Protein AF-A0A520TH28-F1 (afdb_monomer_lite)

Sequence (166 aa):
MINDKEILNRFIADQSPNKEQDALEVDRIILEIGSRDGVQAGEIYLLAKSLKGINENTLASQAFEQLYRNFSNELDGSVLAEYAQTMFLKEKRTFNSKIEVVLDEALLKSPDNPSALTLQGLKELENKNIDLTIKLWTKALNFLENERDISELKVLIETVKKLKNQ

Foldseek 3Di:
DVVLVVLLVCQLVVNDPDNVVSLVSLLVVLVCLLPDPPRDLVVLLVSLVSCVVVVVLVSSLSSLVSSCVVQVVPDALLSLLVNLVSVCVVVVNDDDPVSVVSLVVSCVRPVQALSSLQNVLVVCVVVVVLVSSLVSLVSSLVVDDDPVVNVVSVVVSVVSVVVVVD

Structure (mmCIF, N/CA/C/O backbone):
data_AF-A0A520TH28-F1
#
_entry.id   AF-A0A520TH28-F1
#
loop_
_atom_site.group_PDB
_atom_site.id
_atom_site.type_symbol
_atom_site.label_atom_id
_atom_site.label_alt_id
_atom_site.label_comp_id
_atom_site.label_asym_id
_atom_site.label_entity_id
_atom_site.label_seq_id
_atom_site.pdbx_PDB_ins_code
_atom_site.Cartn_x
_atom_site.Cartn_y
_atom_site.Cartn_z
_atom_site.occupancy
_atom_site.B_iso_or_equiv
_atom_site.auth_seq_id
_atom_site.auth_comp_id
_atom_site.auth_asym_id
_atom_site.auth_atom_id
_atom_site.pdbx_PDB_model_num
ATOM 1 N N . MET A 1 1 ? -17.043 0.629 24.277 1.00 61.16 1 MET A N 1
ATOM 2 C CA . MET A 1 1 ? -17.609 1.796 23.556 1.00 61.16 1 MET A CA 1
ATOM 3 C C . MET A 1 1 ? -16.990 3.144 23.938 1.00 61.16 1 MET A C 1
ATOM 5 O O . MET A 1 1 ? -16.450 3.774 23.043 1.00 61.16 1 MET A O 1
ATOM 9 N N . ILE A 1 2 ? -17.039 3.628 25.193 1.00 63.59 2 ILE A N 1
ATOM 10 C CA . ILE A 1 2 ? -16.380 4.915 25.552 1.00 63.59 2 ILE A CA 1
ATOM 11 C C . ILE A 1 2 ? -14.847 4.766 25.567 1.00 63.59 2 ILE A C 1
ATOM 13 O O . ILE A 1 2 ? -14.150 5.557 24.941 1.00 63.59 2 ILE A O 1
ATOM 17 N N . ASN A 1 3 ? -14.345 3.680 26.162 1.00 86.25 3 ASN A N 1
ATOM 18 C CA . ASN A 1 3 ? -12.910 3.391 26.242 1.00 86.25 3 ASN A CA 1
ATOM 19 C C . ASN A 1 3 ? -12.253 3.200 24.856 1.00 86.25 3 ASN A C 1
ATOM 21 O O . ASN A 1 3 ? -11.165 3.705 24.617 1.00 86.25 3 ASN A O 1
ATOM 25 N N . ASP A 1 4 ? -12.931 2.540 23.909 1.00 92.62 4 ASP A N 1
ATOM 26 C CA . ASP A 1 4 ? -12.365 2.235 22.579 1.00 92.62 4 ASP A CA 1
ATOM 27 C C . ASP A 1 4 ? -12.095 3.497 21.758 1.00 92.62 4 ASP A C 1
ATOM 29 O O . ASP A 1 4 ? -11.047 3.639 21.134 1.00 92.62 4 ASP A O 1
ATOM 33 N N . LYS A 1 5 ? -13.034 4.449 21.789 1.00 92.12 5 LYS A N 1
ATOM 34 C CA . LYS A 1 5 ? -12.882 5.723 21.086 1.00 92.12 5 LYS A CA 1
ATOM 35 C C . LYS A 1 5 ? -11.758 6.560 21.696 1.00 92.12 5 LYS A C 1
ATOM 37 O O . LYS A 1 5 ? -11.018 7.208 20.964 1.00 92.12 5 LYS A O 1
ATOM 42 N N . GLU A 1 6 ? -11.626 6.549 23.019 1.00 95.19 6 GLU A N 1
ATOM 43 C CA . GLU A 1 6 ? -10.539 7.240 23.718 1.00 95.19 6 GLU A CA 1
ATOM 44 C C . GLU A 1 6 ? -9.174 6.628 23.392 1.00 95.19 6 GLU A C 1
ATOM 46 O O . GLU A 1 6 ? -8.240 7.373 23.097 1.00 95.19 6 GLU A O 1
ATOM 51 N N . ILE A 1 7 ? -9.071 5.294 23.379 1.00 96.12 7 ILE A N 1
ATOM 52 C CA . ILE A 1 7 ? -7.864 4.561 22.972 1.00 96.12 7 ILE A CA 1
ATOM 53 C C . ILE A 1 7 ? -7.491 4.901 21.529 1.00 96.12 7 ILE A C 1
ATOM 55 O O . ILE A 1 7 ? -6.356 5.283 21.252 1.00 96.12 7 ILE A O 1
ATOM 59 N N . LEU A 1 8 ? -8.451 4.811 20.610 1.00 95.75 8 LEU A N 1
ATOM 60 C CA . LEU A 1 8 ? -8.196 5.086 19.204 1.00 95.75 8 LEU A CA 1
ATOM 61 C C . LEU A 1 8 ? -7.739 6.536 18.992 1.00 95.75 8 LEU A C 1
ATOM 63 O O . LEU A 1 8 ? -6.759 6.784 18.293 1.00 95.75 8 LEU A O 1
ATOM 67 N N . ASN A 1 9 ? -8.414 7.494 19.631 1.00 95.88 9 ASN A N 1
ATOM 68 C CA . ASN A 1 9 ? -8.071 8.907 19.519 1.00 95.88 9 ASN A CA 1
ATOM 69 C C . ASN A 1 9 ? -6.686 9.208 20.092 1.00 95.88 9 ASN A C 1
ATOM 71 O O . ASN A 1 9 ? -5.914 9.909 19.441 1.00 95.88 9 ASN A O 1
ATOM 75 N N . ARG A 1 10 ? -6.353 8.692 21.286 1.00 95.94 10 ARG A N 1
ATOM 76 C CA . ARG A 1 10 ? -5.032 8.942 21.883 1.00 95.94 10 ARG A CA 1
ATOM 77 C C . ARG A 1 10 ? -3.917 8.282 21.080 1.00 95.94 10 ARG A C 1
ATOM 79 O O . ARG A 1 10 ? -2.851 8.873 20.958 1.00 95.94 10 ARG A O 1
ATOM 86 N N . PHE A 1 11 ? -4.178 7.118 20.488 1.00 97.19 11 PHE A N 1
ATOM 87 C CA . PHE A 1 11 ? -3.224 6.448 19.614 1.00 97.19 11 PHE A CA 1
ATOM 88 C C . PHE A 1 11 ? -2.977 7.250 18.332 1.00 97.19 11 PHE A C 1
ATOM 90 O O . PHE A 1 11 ? -1.835 7.580 18.023 1.00 97.19 11 PHE A O 1
ATOM 97 N N . ILE A 1 12 ? -4.045 7.664 17.638 1.00 96.50 12 ILE A N 1
ATOM 98 C CA . ILE A 1 12 ? -3.946 8.482 16.417 1.00 96.50 12 ILE A CA 1
ATOM 99 C C . ILE A 1 12 ? -3.291 9.844 16.693 1.00 96.50 12 ILE A C 1
ATOM 101 O O . ILE A 1 12 ? -2.546 10.351 15.860 1.00 96.50 12 ILE A O 1
ATOM 105 N N . ALA A 1 13 ? -3.554 10.448 17.851 1.00 96.50 13 ALA A N 1
ATOM 106 C CA . ALA A 1 13 ? -3.000 11.748 18.223 1.00 96.50 13 ALA A CA 1
ATOM 107 C C . ALA A 1 13 ? -1.547 11.693 18.733 1.00 96.50 13 ALA A C 1
ATOM 109 O O . ALA A 1 13 ? -1.022 12.731 19.132 1.00 96.50 13 ALA A O 1
ATOM 110 N N . ASP A 1 14 ? -0.914 10.516 18.750 1.00 94.25 14 ASP A N 1
ATOM 111 C CA . ASP A 1 14 ? 0.411 10.287 19.340 1.00 94.25 14 ASP A CA 1
ATOM 112 C C . ASP A 1 14 ? 0.499 10.658 20.838 1.00 94.25 14 ASP A C 1
ATOM 114 O O . ASP A 1 14 ? 1.495 11.176 21.340 1.00 94.25 14 ASP A O 1
ATOM 118 N N . GLN A 1 15 ? -0.586 10.406 21.572 1.00 96.12 15 GLN A N 1
ATOM 119 C CA . GLN A 1 15 ? -0.753 10.698 23.003 1.00 96.12 15 GLN A CA 1
ATOM 120 C C . GLN A 1 15 ? -0.841 9.426 23.857 1.00 96.12 15 GLN A C 1
ATOM 122 O O . GLN A 1 15 ? -1.213 9.474 25.032 1.00 96.12 15 GLN A O 1
ATOM 127 N N . SER A 1 16 ? -0.522 8.273 23.271 1.00 93.56 16 SER A N 1
ATOM 128 C CA . SER A 1 16 ? -0.550 6.985 23.953 1.00 93.56 16 SER A CA 1
ATOM 129 C C . SER A 1 16 ? 0.461 6.932 25.103 1.00 93.56 16 SER A C 1
ATOM 131 O O . SER A 1 16 ? 1.665 7.021 24.854 1.00 93.56 16 SER A O 1
ATOM 133 N N . PRO A 1 17 ? 0.017 6.715 26.357 1.00 93.38 17 PRO A N 1
ATOM 134 C CA . PRO A 1 17 ? 0.933 6.563 27.489 1.00 93.38 17 PRO A CA 1
ATOM 135 C C . PRO A 1 17 ? 1.753 5.269 27.392 1.00 93.38 17 PRO A C 1
ATOM 137 O O . PRO A 1 17 ? 2.852 5.183 27.934 1.00 93.38 17 PRO A O 1
ATOM 140 N N . ASN A 1 18 ? 1.222 4.265 26.689 1.00 95.69 18 ASN A N 1
ATOM 141 C CA . ASN A 1 18 ? 1.916 3.043 26.320 1.00 95.69 18 ASN A CA 1
ATOM 142 C C . ASN A 1 18 ? 1.508 2.667 24.889 1.00 95.69 18 ASN A C 1
ATOM 144 O O . ASN A 1 18 ? 0.433 2.111 24.673 1.00 95.69 18 ASN A O 1
ATOM 148 N N . LYS A 1 19 ? 2.364 2.995 23.914 1.00 94.12 19 LYS A N 1
ATOM 149 C CA . LYS A 1 19 ? 2.094 2.748 22.489 1.00 94.12 19 LYS A CA 1
ATOM 150 C C . LYS A 1 19 ? 1.903 1.272 22.159 1.00 94.12 19 LYS A C 1
ATOM 152 O O . LYS A 1 19 ? 1.067 0.954 21.327 1.00 94.12 19 LYS A O 1
ATOM 157 N N . GLU A 1 20 ? 2.659 0.385 22.799 1.00 95.50 20 GLU A N 1
ATOM 158 C CA . GLU A 1 20 ? 2.577 -1.053 22.533 1.00 95.50 20 GLU A CA 1
ATOM 159 C C . GLU A 1 20 ? 1.235 -1.618 23.004 1.00 95.50 20 GLU A C 1
ATOM 161 O O . GLU A 1 20 ? 0.540 -2.284 22.239 1.00 95.50 20 GLU A O 1
ATOM 166 N N . GLN A 1 21 ? 0.822 -1.276 24.227 1.00 95.81 21 GLN A N 1
ATOM 167 C CA . GLN A 1 21 ? -0.477 -1.699 24.749 1.00 95.81 21 GLN A CA 1
ATOM 168 C C . GLN A 1 21 ? -1.633 -1.101 23.940 1.00 95.81 21 GLN A C 1
ATOM 170 O O . GLN A 1 21 ? -2.588 -1.803 23.616 1.00 95.81 21 GLN A O 1
ATOM 175 N N . ASP A 1 22 ? -1.550 0.184 23.593 1.00 97.06 22 ASP A N 1
ATOM 176 C CA . ASP A 1 22 ? -2.593 0.839 22.804 1.00 97.06 22 ASP A CA 1
ATOM 177 C C . ASP A 1 22 ? -2.669 0.274 21.382 1.00 97.06 22 ASP A C 1
ATOM 179 O O . ASP A 1 22 ? -3.768 0.141 20.858 1.00 97.06 22 ASP A O 1
ATOM 183 N N . ALA A 1 23 ? -1.548 -0.129 20.776 1.00 97.44 23 ALA A N 1
ATOM 184 C CA . ALA A 1 23 ? -1.555 -0.802 19.479 1.00 97.44 23 ALA A CA 1
ATOM 185 C C . ALA A 1 23 ? -2.307 -2.143 19.531 1.00 97.44 23 ALA A C 1
ATOM 187 O O . ALA A 1 23 ? -3.079 -2.439 18.619 1.00 97.44 23 ALA A O 1
ATOM 188 N N . LEU A 1 24 ? -2.135 -2.930 20.602 1.00 97.62 24 LEU A N 1
ATOM 189 C CA . LEU A 1 24 ? -2.888 -4.176 20.810 1.00 97.62 24 LEU A CA 1
ATOM 190 C C . LEU A 1 24 ? -4.390 -3.911 20.966 1.00 97.62 24 LEU A C 1
ATOM 192 O O . LEU A 1 24 ? -5.216 -4.621 20.393 1.00 97.62 24 LEU A O 1
ATOM 196 N N . GLU A 1 25 ? -4.752 -2.869 21.712 1.00 97.69 25 GLU A N 1
ATOM 197 C CA . GLU A 1 25 ? -6.153 -2.478 21.856 1.00 97.69 25 GLU A CA 1
ATOM 198 C C . GLU A 1 25 ? -6.743 -1.956 20.544 1.00 97.69 25 GLU A C 1
ATOM 200 O O . GLU A 1 25 ? -7.878 -2.286 20.212 1.00 97.69 25 GLU A O 1
ATOM 205 N N . VAL A 1 26 ? -5.985 -1.186 19.762 1.00 98.25 26 VAL A N 1
ATOM 206 C CA . VAL A 1 26 ? -6.414 -0.728 18.435 1.00 98.25 26 VAL A CA 1
ATOM 207 C C . VAL A 1 26 ? -6.608 -1.910 17.485 1.00 98.25 26 VAL A C 1
ATOM 209 O O . VAL A 1 26 ? -7.599 -1.924 16.759 1.00 98.25 26 VAL A O 1
ATOM 212 N N . ASP A 1 27 ? -5.739 -2.924 17.517 1.00 98.25 27 ASP A N 1
ATOM 213 C CA . ASP A 1 27 ? -5.934 -4.157 16.740 1.00 98.25 27 ASP A CA 1
ATOM 214 C C . ASP A 1 27 ? -7.241 -4.869 17.127 1.00 98.25 27 ASP A C 1
ATOM 216 O O . ASP A 1 27 ? -8.061 -5.175 16.257 1.00 98.25 27 ASP A O 1
ATOM 220 N N . ARG A 1 28 ? -7.513 -5.030 18.432 1.00 97.75 28 ARG A N 1
ATOM 221 C CA . ARG A 1 28 ? -8.799 -5.563 18.920 1.00 97.75 28 ARG A CA 1
ATOM 222 C C . ARG A 1 28 ? -9.982 -4.732 18.409 1.00 97.75 28 ARG A C 1
ATOM 224 O O . ARG A 1 28 ? -10.956 -5.298 17.917 1.00 97.75 28 ARG A O 1
ATOM 231 N N . ILE A 1 29 ? -9.900 -3.403 18.496 1.00 97.50 29 ILE A N 1
ATOM 232 C CA . ILE A 1 29 ? -10.957 -2.483 18.044 1.00 97.50 29 ILE A CA 1
ATOM 233 C C . ILE A 1 29 ? -11.217 -2.640 16.540 1.00 97.50 29 ILE A C 1
ATOM 235 O O . ILE A 1 29 ? -12.375 -2.668 16.123 1.00 97.50 29 ILE A O 1
ATOM 239 N N . ILE A 1 30 ? -10.170 -2.777 15.722 1.00 98.12 30 ILE A N 1
ATOM 240 C CA . ILE A 1 30 ? -10.300 -3.013 14.276 1.00 98.12 30 ILE A CA 1
ATOM 241 C C . ILE A 1 30 ? -11.104 -4.291 14.007 1.00 98.12 30 ILE A C 1
ATOM 243 O O . ILE A 1 30 ? -12.023 -4.274 13.184 1.00 98.12 30 ILE A O 1
ATOM 247 N N . LEU A 1 31 ? -10.783 -5.385 14.704 1.00 97.06 31 LEU A N 1
ATOM 248 C CA . LEU A 1 31 ? -11.475 -6.670 14.553 1.00 97.06 31 LEU A CA 1
ATOM 249 C C . LEU A 1 31 ? -12.947 -6.586 14.977 1.00 97.06 31 LEU A C 1
ATOM 251 O O . LEU A 1 31 ? -13.821 -7.131 14.297 1.00 97.06 31 LEU A O 1
ATOM 255 N N . GLU A 1 32 ? -13.236 -5.877 16.069 1.00 95.75 32 GLU A N 1
ATOM 256 C CA . GLU A 1 32 ? -14.604 -5.664 16.547 1.00 95.75 32 GLU A CA 1
ATOM 257 C C . GLU A 1 32 ? -15.436 -4.828 15.576 1.00 95.75 32 GLU A C 1
ATOM 259 O O . GLU A 1 32 ? -16.569 -5.200 15.280 1.00 95.75 32 GLU A O 1
ATOM 264 N N . ILE A 1 33 ? -14.880 -3.735 15.040 1.00 95.06 33 ILE A N 1
ATOM 265 C CA . ILE A 1 33 ? -15.559 -2.918 14.025 1.00 95.06 33 ILE A CA 1
ATOM 266 C C . ILE A 1 33 ? -15.830 -3.761 12.776 1.00 95.06 33 ILE A C 1
ATOM 268 O O . ILE A 1 33 ? -16.954 -3.760 12.278 1.00 95.06 33 ILE A O 1
ATOM 272 N N . GLY A 1 34 ? -14.834 -4.512 12.297 1.00 94.38 34 GLY A N 1
ATOM 273 C CA . GLY A 1 34 ? -14.973 -5.380 11.126 1.00 94.38 34 GLY A CA 1
ATOM 274 C C . GLY A 1 34 ? -16.024 -6.480 11.294 1.00 94.38 34 GLY A C 1
ATOM 275 O O . GLY A 1 34 ? -16.648 -6.877 10.317 1.00 94.38 34 GLY A O 1
ATOM 276 N N . SER A 1 35 ? -16.270 -6.939 12.519 1.00 93.75 35 SER A N 1
ATOM 277 C CA . SER A 1 35 ? -17.239 -8.008 12.803 1.00 93.75 35 SER A CA 1
ATOM 278 C C . SER A 1 35 ? -18.620 -7.490 13.220 1.00 93.75 35 SER A C 1
ATOM 280 O O . SER A 1 35 ? -19.502 -8.287 13.535 1.00 93.75 35 SER A O 1
ATOM 282 N N . ARG A 1 36 ? -18.815 -6.168 13.286 1.00 94.19 36 ARG A N 1
ATOM 283 C CA . ARG A 1 36 ? -20.041 -5.566 13.814 1.00 94.19 36 ARG A CA 1
ATOM 284 C C . ARG A 1 36 ? -21.159 -5.559 12.775 1.00 94.19 36 ARG A C 1
ATOM 286 O O . ARG A 1 36 ? -20.995 -5.024 11.679 1.00 94.19 36 ARG A O 1
ATOM 293 N N . ASP A 1 37 ? -22.336 -6.037 13.172 1.00 92.19 37 ASP A N 1
ATOM 294 C CA . ASP A 1 37 ? -23.546 -5.947 12.353 1.00 92.19 37 ASP A CA 1
ATOM 295 C C . ASP A 1 37 ? -23.834 -4.497 11.934 1.00 92.19 37 ASP A C 1
ATOM 297 O O . ASP A 1 37 ? -23.841 -3.572 12.752 1.00 92.19 37 ASP A O 1
ATOM 301 N N . GLY A 1 38 ? -24.070 -4.295 10.637 1.00 91.31 38 GLY A N 1
ATOM 302 C CA . GLY A 1 38 ? -24.369 -2.980 10.068 1.00 91.31 38 GLY A CA 1
ATOM 303 C C . GLY A 1 38 ? -23.174 -2.025 9.961 1.00 91.31 38 GLY A C 1
ATOM 304 O O . GLY A 1 38 ? -23.388 -0.840 9.694 1.00 91.31 38 GLY A O 1
ATOM 305 N N . VAL A 1 39 ? -21.931 -2.493 10.157 1.00 94.50 39 VAL A N 1
ATOM 306 C CA . VAL A 1 39 ? -20.737 -1.697 9.826 1.00 94.50 39 VAL A CA 1
ATOM 307 C C . VAL A 1 39 ? -20.748 -1.313 8.345 1.00 94.50 39 VAL A C 1
ATOM 309 O O . VAL A 1 39 ? -21.168 -2.087 7.488 1.00 94.50 39 VAL A O 1
ATOM 312 N N . GLN A 1 40 ? -20.290 -0.102 8.039 1.00 95.44 40 GLN A N 1
ATOM 313 C CA . GLN A 1 40 ? -20.188 0.393 6.668 1.00 95.44 40 GLN A CA 1
ATOM 314 C C . GLN A 1 40 ? -18.730 0.393 6.213 1.00 95.44 40 GLN A C 1
ATOM 316 O O . GLN A 1 40 ? -17.833 0.730 6.990 1.00 95.44 40 GLN A O 1
ATOM 321 N N . ALA A 1 41 ? -18.495 0.113 4.930 1.00 95.75 41 ALA A N 1
ATOM 322 C CA . ALA A 1 41 ? -17.168 0.163 4.312 1.00 95.75 41 ALA A CA 1
ATOM 323 C C . ALA A 1 41 ? -16.425 1.481 4.612 1.00 95.75 41 ALA A C 1
ATOM 325 O O . ALA A 1 41 ? -15.244 1.481 4.961 1.00 95.75 41 ALA A O 1
ATOM 326 N N . GLY A 1 42 ? -17.140 2.611 4.550 1.00 95.81 42 GLY A N 1
ATOM 327 C CA . GLY A 1 42 ? -16.581 3.936 4.821 1.00 95.81 42 GLY A CA 1
ATOM 328 C C . GLY A 1 42 ? -16.021 4.102 6.238 1.00 95.81 42 GLY A C 1
ATOM 329 O O . GLY A 1 42 ? -15.017 4.785 6.413 1.00 95.81 42 GLY A O 1
ATOM 330 N N . GLU A 1 43 ? -16.608 3.451 7.244 1.00 95.31 43 GLU A N 1
ATOM 331 C CA . GLU A 1 43 ? -16.132 3.537 8.631 1.00 95.31 43 GLU A CA 1
ATOM 332 C C . GLU A 1 43 ? -14.769 2.858 8.796 1.00 95.31 43 GLU A C 1
ATOM 334 O O . GLU A 1 43 ? -13.831 3.454 9.329 1.00 95.31 43 GLU A O 1
ATOM 339 N N . ILE A 1 44 ? -14.636 1.639 8.269 1.00 97.38 44 ILE A N 1
ATOM 340 C CA . ILE A 1 44 ? -13.377 0.888 8.304 1.00 97.38 44 ILE A CA 1
ATOM 341 C C . ILE A 1 44 ? -12.314 1.597 7.455 1.00 97.38 44 ILE A C 1
ATOM 343 O O . ILE A 1 44 ? -11.151 1.687 7.851 1.00 97.38 44 ILE A O 1
ATOM 347 N N . TYR A 1 45 ? -12.711 2.153 6.307 1.00 98.06 45 TYR A N 1
ATOM 348 C CA . TYR A 1 45 ? -11.809 2.899 5.436 1.00 98.06 45 TYR A CA 1
ATOM 349 C C . TYR A 1 45 ? -11.235 4.147 6.115 1.00 98.06 45 TYR A C 1
ATOM 351 O O . TYR A 1 45 ? -10.026 4.369 6.058 1.00 98.06 45 TYR A O 1
ATOM 359 N N . LEU A 1 46 ? -12.064 4.942 6.799 1.00 97.44 46 LEU A N 1
ATOM 360 C CA . LEU A 1 46 ? -11.590 6.120 7.531 1.00 97.44 46 LEU A CA 1
ATOM 361 C C . LEU A 1 46 ? -10.588 5.738 8.625 1.00 97.44 46 LEU A C 1
ATOM 363 O O . LEU A 1 46 ? -9.550 6.387 8.747 1.00 97.44 46 LEU A O 1
ATOM 367 N N . LEU A 1 47 ? -10.846 4.650 9.355 1.00 97.44 47 LEU A N 1
ATOM 368 C CA . LEU A 1 47 ? -9.907 4.114 10.339 1.00 97.44 47 LEU A CA 1
ATOM 369 C C . LEU A 1 47 ? -8.569 3.716 9.695 1.00 97.44 47 LEU A C 1
ATOM 371 O O . LEU A 1 47 ? -7.507 4.141 10.159 1.00 97.44 47 LEU A O 1
ATOM 375 N N . ALA A 1 48 ? -8.608 2.965 8.592 1.00 98.38 48 ALA A N 1
ATOM 376 C CA . ALA A 1 48 ? -7.410 2.576 7.852 1.00 98.38 48 ALA A CA 1
ATOM 377 C C . ALA A 1 48 ? -6.603 3.800 7.381 1.00 98.38 48 ALA A C 1
ATOM 379 O O . ALA A 1 48 ? -5.379 3.831 7.521 1.00 98.38 48 ALA A O 1
ATOM 380 N N . LYS A 1 49 ? -7.284 4.842 6.884 1.00 98.12 49 LYS A N 1
ATOM 381 C CA . LYS A 1 49 ? -6.664 6.103 6.451 1.00 98.12 49 LYS A CA 1
ATOM 382 C C . LYS A 1 49 ? -6.015 6.860 7.602 1.00 98.12 49 LYS A C 1
ATOM 384 O O . LYS A 1 49 ? -4.901 7.348 7.427 1.00 98.12 49 LYS A O 1
ATOM 389 N N . SER A 1 50 ? -6.665 6.943 8.763 1.00 97.94 50 SER A N 1
ATOM 390 C CA . SER A 1 50 ? -6.086 7.589 9.945 1.00 97.94 50 SER A CA 1
ATOM 391 C C . SER A 1 50 ? -4.811 6.885 10.409 1.00 97.94 50 SER A C 1
ATOM 393 O O . SER A 1 50 ? -3.798 7.545 10.624 1.00 97.94 50 SER A O 1
ATOM 395 N N . LEU A 1 51 ? -4.829 5.551 10.481 1.00 98.44 51 LEU A N 1
ATOM 396 C CA . LEU A 1 51 ? -3.663 4.748 10.869 1.00 98.44 51 LEU A CA 1
ATOM 397 C C . LEU A 1 51 ? -2.527 4.859 9.844 1.00 98.44 51 LEU A C 1
ATOM 399 O O . LEU A 1 51 ? -1.368 5.054 10.207 1.00 98.44 51 LEU A O 1
ATOM 403 N N . LYS A 1 52 ? -2.856 4.823 8.548 1.00 97.75 52 LYS A N 1
ATOM 404 C CA . LYS A 1 52 ? -1.887 5.064 7.470 1.00 97.75 52 LYS A CA 1
ATOM 405 C C . LYS A 1 52 ? -1.268 6.461 7.585 1.00 97.75 52 LYS A C 1
ATOM 407 O O . LYS A 1 52 ? -0.065 6.605 7.397 1.00 97.75 52 LYS A O 1
ATOM 412 N N . GLY A 1 53 ? -2.071 7.475 7.914 1.00 96.44 53 GLY A N 1
ATOM 413 C CA . GLY A 1 53 ? -1.634 8.866 8.061 1.00 96.44 53 GLY A CA 1
ATOM 414 C C . GLY A 1 53 ? -0.572 9.076 9.144 1.00 96.44 53 GLY A C 1
ATOM 415 O O . GLY A 1 53 ? 0.257 9.972 9.008 1.00 96.44 53 GLY A O 1
ATOM 416 N N . ILE A 1 54 ? -0.546 8.219 10.168 1.00 96.50 54 ILE A N 1
ATOM 417 C CA . ILE A 1 54 ? 0.482 8.221 11.221 1.00 96.50 54 ILE A CA 1
ATOM 418 C C . ILE A 1 54 ? 1.586 7.175 10.998 1.00 96.50 54 ILE A C 1
ATOM 420 O O . ILE A 1 54 ? 2.405 6.941 11.879 1.00 96.50 54 ILE A O 1
ATOM 424 N N . ASN A 1 55 ? 1.651 6.575 9.805 1.00 96.00 55 ASN A N 1
ATOM 425 C CA . ASN A 1 55 ? 2.603 5.527 9.415 1.00 96.00 55 ASN A CA 1
ATOM 426 C C . ASN A 1 55 ? 2.487 4.205 10.198 1.00 96.00 55 ASN A C 1
ATOM 428 O O . ASN A 1 55 ? 3.403 3.379 10.145 1.00 96.00 55 ASN A O 1
ATOM 432 N N . GLU A 1 56 ? 1.351 3.946 10.847 1.00 97.56 56 GLU A N 1
ATOM 433 C CA . GLU A 1 56 ? 1.061 2.676 11.524 1.00 97.56 56 GLU A CA 1
ATOM 434 C C . GLU A 1 56 ? 0.623 1.610 10.510 1.00 97.56 56 GLU A C 1
ATOM 436 O O . GLU A 1 56 ? -0.524 1.161 10.470 1.00 97.56 56 GLU A O 1
ATOM 441 N N . ASN A 1 57 ? 1.552 1.220 9.631 1.00 98.00 57 ASN A N 1
ATOM 442 C CA . ASN A 1 57 ? 1.276 0.373 8.466 1.00 98.00 57 ASN A CA 1
ATOM 443 C C . ASN A 1 57 ? 0.717 -1.008 8.836 1.00 98.00 57 ASN A C 1
ATOM 445 O O . ASN A 1 57 ? -0.088 -1.556 8.086 1.00 98.00 57 ASN A O 1
ATOM 449 N N . THR A 1 58 ? 1.105 -1.565 9.988 1.00 98.38 58 THR A N 1
ATOM 450 C CA . THR A 1 58 ? 0.586 -2.853 10.472 1.00 98.38 58 THR A CA 1
ATOM 451 C C . THR A 1 58 ? -0.910 -2.766 10.766 1.00 98.38 58 THR A C 1
ATOM 453 O O . THR A 1 58 ? -1.689 -3.541 10.212 1.00 98.38 58 THR A O 1
ATOM 456 N N . LEU A 1 59 ? -1.323 -1.786 11.574 1.00 98.69 59 LEU A N 1
ATOM 457 C CA . LEU A 1 59 ? -2.723 -1.591 11.957 1.00 98.69 59 LEU A CA 1
ATOM 458 C C . LEU A 1 59 ? -3.557 -1.078 10.779 1.00 98.69 59 LEU A C 1
ATOM 460 O O . LEU A 1 59 ? -4.673 -1.542 10.557 1.00 98.69 59 LEU A O 1
ATOM 464 N N . ALA A 1 60 ? -3.003 -0.185 9.957 1.00 98.75 60 ALA A N 1
ATOM 465 C CA . ALA A 1 60 ? -3.653 0.256 8.728 1.00 98.75 60 ALA A CA 1
ATOM 466 C C . ALA A 1 60 ? -3.913 -0.925 7.778 1.00 98.75 60 ALA A C 1
ATOM 468 O O . ALA A 1 60 ? -5.014 -1.062 7.247 1.00 98.75 60 ALA A O 1
ATOM 469 N N . SER A 1 61 ? -2.929 -1.817 7.603 1.00 98.62 61 SER A N 1
ATOM 470 C CA . SER A 1 61 ? -3.083 -3.033 6.797 1.00 98.62 61 SER A CA 1
ATOM 471 C C . SER A 1 61 ? -4.153 -3.963 7.364 1.00 98.62 61 SER A C 1
ATOM 473 O O . SER A 1 61 ? -4.849 -4.604 6.581 1.00 98.62 61 SER A O 1
ATOM 475 N N . GLN A 1 62 ? -4.280 -4.057 8.690 1.00 98.62 62 GLN A N 1
ATOM 476 C CA . GLN A 1 62 ? -5.322 -4.852 9.338 1.00 98.62 62 GLN A CA 1
ATOM 477 C C . GLN A 1 62 ? -6.714 -4.261 9.078 1.00 98.62 62 GLN A C 1
ATOM 479 O O . GLN A 1 62 ? -7.638 -4.986 8.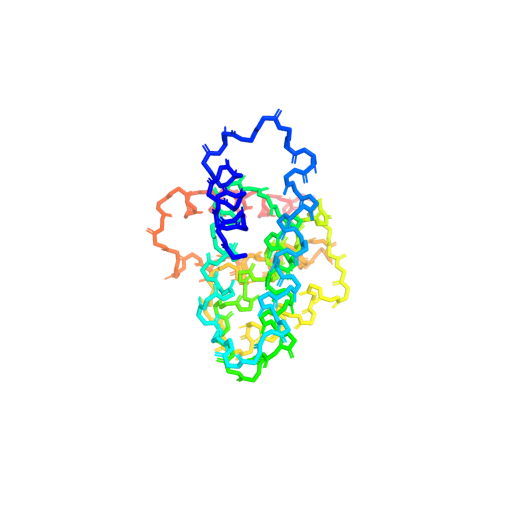715 1.00 98.62 62 GLN A O 1
ATOM 484 N N . ALA A 1 63 ? -6.868 -2.941 9.199 1.00 98.69 63 ALA A N 1
ATOM 485 C CA . ALA A 1 63 ? -8.132 -2.265 8.916 1.00 98.69 63 ALA A CA 1
ATOM 486 C C . ALA A 1 63 ? -8.533 -2.414 7.439 1.00 98.69 63 ALA A C 1
ATOM 488 O O . ALA A 1 63 ? -9.669 -2.782 7.140 1.00 98.69 63 ALA A O 1
ATOM 489 N N . PHE A 1 64 ? -7.593 -2.234 6.506 1.00 98.69 64 PHE A N 1
ATOM 490 C CA . PHE A 1 64 ? -7.852 -2.524 5.095 1.00 98.69 64 PHE A CA 1
ATOM 491 C C . PHE A 1 64 ? -8.179 -4.001 4.839 1.00 98.69 64 PHE A C 1
ATOM 493 O O . PHE A 1 64 ? -8.990 -4.294 3.966 1.00 98.69 64 PHE A O 1
ATOM 500 N N . GLU A 1 65 ? -7.599 -4.936 5.593 1.00 98.44 65 GLU A N 1
ATOM 501 C CA . GLU A 1 65 ? -7.940 -6.354 5.475 1.00 98.44 65 GLU A CA 1
ATOM 502 C C . GLU A 1 65 ? -9.387 -6.637 5.894 1.00 98.44 65 GLU A C 1
ATOM 504 O O . GLU A 1 65 ? -10.077 -7.377 5.193 1.00 98.44 65 GLU A O 1
ATOM 509 N N . GLN A 1 66 ? -9.874 -6.019 6.975 1.00 98.25 66 GLN A N 1
ATOM 510 C CA . GLN A 1 66 ? -11.291 -6.104 7.352 1.00 98.25 66 GLN A CA 1
ATOM 511 C C . GLN A 1 66 ? -12.191 -5.500 6.267 1.00 98.25 66 GLN A C 1
ATOM 513 O O . GLN A 1 66 ? -13.183 -6.108 5.867 1.00 98.25 66 GLN A O 1
ATOM 518 N N . LEU A 1 67 ? -11.805 -4.338 5.729 1.00 97.75 67 LEU A N 1
ATOM 519 C CA . LEU A 1 67 ? -12.524 -3.682 4.638 1.00 97.75 67 LEU A CA 1
ATOM 520 C C . LEU A 1 67 ? -12.608 -4.579 3.393 1.00 97.75 67 LEU A C 1
ATOM 522 O O . LEU A 1 67 ? -13.686 -4.763 2.834 1.00 97.75 67 LEU A O 1
ATOM 526 N N . TYR A 1 68 ? -11.486 -5.171 2.981 1.00 98.06 68 TYR A N 1
ATOM 527 C CA . TYR A 1 68 ? -11.417 -6.060 1.826 1.00 98.06 68 TYR A CA 1
ATOM 528 C C . TYR A 1 68 ? -12.240 -7.335 2.036 1.00 98.06 68 TYR A C 1
ATOM 530 O O . TYR A 1 68 ? -13.016 -7.706 1.163 1.00 98.06 68 TYR A O 1
ATOM 538 N N . ARG A 1 69 ? -12.141 -7.984 3.202 1.00 96.44 69 ARG A N 1
ATOM 539 C CA . ARG A 1 69 ? -12.893 -9.218 3.499 1.00 96.44 69 ARG A CA 1
ATOM 540 C C . ARG A 1 69 ? -14.406 -9.021 3.452 1.00 96.44 69 ARG A C 1
ATOM 542 O O . ARG A 1 69 ? -15.107 -9.908 2.975 1.00 96.44 69 ARG A O 1
ATOM 549 N N . ASN A 1 70 ? -14.885 -7.877 3.929 1.00 95.88 70 ASN A N 1
ATOM 550 C CA . ASN A 1 70 ? -16.315 -7.627 4.074 1.00 95.88 70 ASN A CA 1
ATOM 551 C C . ASN A 1 70 ? -16.944 -6.966 2.842 1.00 95.88 70 ASN A C 1
ATOM 553 O O . ASN A 1 70 ? -18.133 -7.151 2.601 1.00 95.88 70 ASN A O 1
ATOM 557 N N . PHE A 1 71 ? -16.161 -6.205 2.069 1.00 96.56 71 PHE A N 1
ATOM 558 C CA . PHE A 1 71 ? -16.688 -5.321 1.025 1.00 96.56 71 PHE A CA 1
ATOM 559 C C . PHE A 1 71 ? -15.933 -5.402 -0.312 1.00 96.56 71 PHE A C 1
ATOM 561 O O . PHE A 1 71 ? -16.124 -4.527 -1.150 1.00 96.56 71 PHE A O 1
ATOM 568 N N . SER A 1 72 ? -15.087 -6.415 -0.559 1.00 92.38 72 SER A N 1
ATOM 569 C CA . SER A 1 72 ? -14.218 -6.520 -1.758 1.00 92.38 72 SER A CA 1
ATOM 570 C C . SER A 1 72 ? -14.904 -6.185 -3.091 1.00 92.38 72 SER A C 1
ATOM 572 O O . SER A 1 72 ? -14.330 -5.490 -3.937 1.00 92.38 72 SER A O 1
ATOM 574 N N . ASN A 1 73 ? -16.145 -6.639 -3.274 1.00 91.19 73 ASN A N 1
ATOM 575 C CA . ASN A 1 73 ? -16.926 -6.400 -4.489 1.00 91.19 73 ASN A CA 1
ATOM 576 C C . ASN A 1 73 ? -17.258 -4.914 -4.703 1.00 91.19 73 ASN A C 1
ATOM 578 O O . ASN A 1 73 ? -17.308 -4.464 -5.846 1.00 91.19 73 ASN A O 1
ATOM 582 N N . GLU A 1 74 ? -17.430 -4.155 -3.623 1.00 92.31 74 GLU A N 1
ATOM 583 C CA . GLU A 1 74 ? -17.825 -2.741 -3.623 1.00 92.31 74 GLU A CA 1
ATOM 584 C C . GLU A 1 74 ? -16.626 -1.783 -3.646 1.00 92.31 74 GLU A C 1
ATOM 586 O O . GLU A 1 74 ? -16.789 -0.598 -3.932 1.00 92.31 74 GLU A O 1
ATOM 591 N N . LEU A 1 75 ? -15.414 -2.271 -3.355 1.00 96.06 75 LEU A N 1
ATOM 592 C CA . LEU A 1 75 ? -14.233 -1.411 -3.292 1.00 96.06 75 LEU A CA 1
ATOM 593 C C . LEU A 1 75 ? -13.816 -0.912 -4.677 1.00 96.06 75 LEU A C 1
ATOM 595 O O . LEU A 1 75 ? -13.629 -1.701 -5.610 1.00 96.06 75 LEU A O 1
ATOM 599 N N . ASP A 1 76 ? -13.606 0.399 -4.778 1.00 96.62 76 ASP A N 1
ATOM 600 C CA . ASP A 1 76 ? -12.974 1.035 -5.932 1.00 96.62 76 ASP A CA 1
ATOM 601 C C . ASP A 1 76 ? -11.497 0.622 -6.047 1.00 96.62 76 ASP A C 1
ATOM 603 O O . ASP A 1 76 ? -10.826 0.355 -5.041 1.00 96.62 76 ASP A O 1
ATOM 607 N N . GLY A 1 77 ? -10.964 0.615 -7.271 1.00 97.69 77 GLY A N 1
ATOM 608 C CA . GLY A 1 77 ? -9.562 0.270 -7.506 1.00 97.69 77 GLY A CA 1
ATOM 609 C C . GLY A 1 77 ? -8.584 1.205 -6.792 1.00 97.69 77 GLY A C 1
ATOM 610 O O . GLY A 1 77 ? -7.511 0.764 -6.392 1.00 97.69 77 GLY A O 1
ATOM 611 N N . SER A 1 78 ? -8.964 2.454 -6.511 1.00 97.50 78 SER A N 1
ATOM 612 C CA . SER A 1 78 ? -8.141 3.376 -5.720 1.00 97.50 78 SER A CA 1
ATOM 613 C C . SER A 1 78 ? -8.004 2.939 -4.263 1.00 97.50 78 SER A C 1
ATOM 615 O O . SER A 1 78 ? -6.920 3.047 -3.694 1.00 97.50 78 SER A O 1
ATOM 617 N N . VAL A 1 79 ? -9.064 2.384 -3.665 1.00 98.25 79 VAL A N 1
ATOM 618 C CA . VAL A 1 79 ? -9.011 1.839 -2.297 1.00 98.25 79 VAL A CA 1
ATOM 619 C C . VAL A 1 79 ? -8.140 0.583 -2.262 1.00 98.25 79 VAL A C 1
ATOM 621 O O . VAL A 1 79 ? -7.318 0.427 -1.359 1.00 98.25 79 VAL A O 1
ATOM 624 N N . LEU A 1 80 ? -8.262 -0.282 -3.272 1.00 98.62 80 LEU A N 1
ATOM 625 C CA . LEU A 1 80 ? -7.410 -1.467 -3.414 1.00 98.62 80 LEU A CA 1
ATOM 626 C C . LEU A 1 80 ? -5.935 -1.089 -3.627 1.00 98.62 80 LEU A C 1
ATOM 628 O O . LEU A 1 80 ? -5.053 -1.713 -3.040 1.00 98.62 80 LEU A O 1
ATOM 632 N N . ALA A 1 81 ? -5.656 -0.028 -4.389 1.00 98.56 81 ALA A N 1
ATOM 633 C CA . ALA A 1 81 ? -4.304 0.493 -4.576 1.00 98.56 81 ALA A CA 1
ATOM 634 C C . ALA A 1 81 ? -3.692 0.983 -3.255 1.00 98.56 81 ALA A C 1
ATOM 636 O O . ALA A 1 81 ? -2.526 0.704 -2.968 1.00 98.56 81 ALA A O 1
ATOM 637 N N . GLU A 1 82 ? -4.477 1.683 -2.425 1.00 98.31 82 GLU A N 1
ATOM 638 C CA . GLU A 1 82 ? -4.041 2.075 -1.082 1.00 98.31 82 GLU A CA 1
ATOM 639 C C . GLU A 1 82 ? -3.777 0.857 -0.195 1.00 98.31 82 GLU A C 1
ATOM 641 O O . GLU A 1 82 ? -2.753 0.825 0.489 1.00 98.31 82 GLU A O 1
ATOM 646 N N . TYR A 1 83 ? -4.630 -0.169 -0.253 1.00 98.69 83 TYR A N 1
ATOM 647 C CA . TYR A 1 83 ? -4.417 -1.402 0.500 1.00 98.69 83 TYR A CA 1
ATOM 648 C C . TYR A 1 83 ? -3.125 -2.119 0.083 1.00 98.69 83 TYR A C 1
ATOM 650 O O . TYR A 1 83 ? -2.303 -2.450 0.941 1.00 98.69 83 TYR A O 1
ATOM 658 N N . ALA A 1 84 ? -2.902 -2.310 -1.222 1.00 98.75 84 ALA A N 1
ATOM 659 C CA . ALA A 1 84 ? -1.684 -2.928 -1.745 1.00 98.75 84 ALA A CA 1
ATOM 660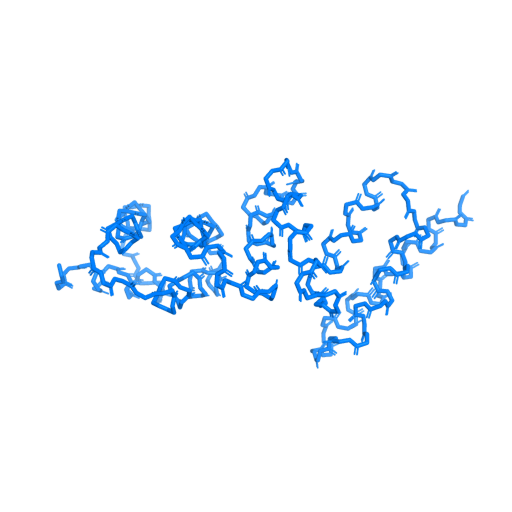 C C . ALA A 1 84 ? -0.425 -2.162 -1.310 1.00 98.75 84 ALA A C 1
ATOM 662 O O . ALA A 1 84 ? 0.538 -2.765 -0.833 1.00 98.75 84 ALA A O 1
ATOM 663 N N . GLN A 1 85 ? -0.452 -0.828 -1.398 1.00 98.44 85 GLN A N 1
ATOM 664 C CA . GLN A 1 85 ? 0.643 0.023 -0.934 1.00 98.44 85 GLN A CA 1
ATOM 665 C C . GLN A 1 85 ? 0.877 -0.116 0.577 1.00 98.44 85 GLN A C 1
ATOM 667 O O . GLN A 1 85 ? 2.022 -0.246 1.010 1.00 98.44 85 GLN A O 1
ATOM 672 N N . THR A 1 86 ? -0.180 -0.107 1.391 1.00 98.69 86 THR A N 1
ATOM 673 C CA . THR A 1 86 ? -0.062 -0.257 2.847 1.00 98.69 86 THR A CA 1
ATOM 674 C C . THR A 1 86 ? 0.498 -1.628 3.232 1.00 98.69 86 THR A C 1
ATOM 676 O O . THR A 1 86 ? 1.378 -1.696 4.090 1.00 98.69 86 THR A O 1
ATOM 679 N N . MET A 1 87 ? 0.073 -2.707 2.565 1.00 98.69 87 MET A N 1
ATOM 680 C CA . MET A 1 87 ? 0.678 -4.030 2.748 1.00 98.69 87 MET A CA 1
ATOM 681 C C . MET A 1 87 ? 2.157 -4.023 2.360 1.00 98.69 87 MET A C 1
ATOM 683 O O . MET A 1 87 ? 2.988 -4.472 3.139 1.00 98.69 87 MET A O 1
ATOM 687 N N . PHE A 1 88 ? 2.515 -3.455 1.207 1.00 98.69 88 PHE A N 1
ATOM 688 C CA . PHE A 1 88 ? 3.912 -3.355 0.781 1.00 98.69 88 PHE A CA 1
ATOM 689 C C . PHE A 1 88 ? 4.786 -2.620 1.808 1.00 98.69 88 PHE A C 1
ATOM 691 O O . PHE A 1 88 ? 5.898 -3.055 2.103 1.00 98.69 88 PHE A O 1
ATOM 698 N N . LEU A 1 89 ? 4.283 -1.538 2.409 1.00 98.19 89 LEU A N 1
ATOM 699 C CA . LEU A 1 89 ? 4.992 -0.815 3.468 1.00 98.19 89 LEU A CA 1
ATOM 700 C C . LEU A 1 89 ? 5.121 -1.637 4.757 1.00 98.19 89 LEU A C 1
ATOM 702 O O . LEU A 1 89 ? 6.206 -1.671 5.341 1.00 98.19 89 LEU A O 1
ATOM 706 N N . LYS A 1 90 ? 4.052 -2.325 5.179 1.00 98.12 90 LYS A N 1
ATOM 707 C CA . LYS A 1 90 ? 4.076 -3.261 6.316 1.00 98.12 90 LYS A CA 1
ATOM 708 C C . LYS A 1 90 ? 5.132 -4.353 6.109 1.00 98.12 90 LYS A C 1
ATOM 710 O O . LYS A 1 90 ? 5.922 -4.623 7.010 1.00 98.12 90 LYS A O 1
ATOM 715 N N . GLU A 1 91 ? 5.197 -4.925 4.911 1.00 97.94 91 GLU A N 1
ATOM 716 C CA . GLU A 1 91 ? 6.138 -5.987 4.527 1.00 97.94 91 GLU A CA 1
ATOM 717 C C . GLU A 1 91 ? 7.543 -5.450 4.186 1.00 97.94 91 GLU A C 1
ATOM 719 O O . GLU A 1 91 ? 8.310 -6.068 3.446 1.00 97.94 91 GLU A O 1
ATOM 724 N N . LYS A 1 92 ? 7.904 -4.274 4.720 1.00 97.06 92 LYS A N 1
ATOM 725 C CA . LYS A 1 92 ? 9.222 -3.641 4.557 1.00 97.06 92 LYS A CA 1
ATOM 726 C C . LYS A 1 92 ? 9.643 -3.503 3.091 1.00 97.06 92 LYS A C 1
ATOM 728 O O . LYS A 1 92 ? 10.821 -3.646 2.775 1.00 97.06 92 LYS A O 1
ATOM 733 N N . ARG A 1 93 ? 8.687 -3.169 2.220 1.00 96.81 93 ARG A N 1
ATOM 734 C CA . ARG A 1 93 ? 8.872 -2.983 0.773 1.00 96.81 93 ARG A CA 1
ATOM 735 C C . ARG A 1 93 ? 9.251 -4.274 0.045 1.00 96.81 93 ARG A C 1
ATOM 737 O O . ARG A 1 93 ? 10.059 -4.241 -0.873 1.00 96.81 93 ARG A O 1
ATOM 744 N N . THR A 1 94 ? 8.658 -5.390 0.461 1.00 97.50 94 THR A N 1
ATOM 745 C CA . THR A 1 94 ? 8.809 -6.693 -0.196 1.00 97.50 94 THR A CA 1
ATOM 746 C C . THR A 1 94 ? 7.464 -7.139 -0.754 1.00 97.50 94 THR A C 1
ATOM 748 O O . THR A 1 94 ? 6.451 -7.087 -0.052 1.00 97.50 94 THR A O 1
ATOM 751 N N . PHE A 1 95 ? 7.439 -7.585 -2.010 1.00 98.06 95 PHE A N 1
ATOM 752 C CA . PHE A 1 95 ? 6.240 -8.176 -2.597 1.00 98.06 95 PHE A CA 1
ATOM 753 C C . PHE A 1 95 ? 5.963 -9.577 -2.046 1.00 98.06 95 PHE A C 1
ATOM 755 O O . PHE A 1 95 ? 6.865 -10.344 -1.710 1.00 98.06 95 PHE A O 1
ATOM 762 N N . ASN A 1 96 ? 4.680 -9.916 -1.974 1.00 97.38 96 ASN A N 1
ATOM 763 C CA . ASN A 1 96 ? 4.198 -11.270 -1.742 1.00 97.38 96 ASN A CA 1
ATOM 764 C C . ASN A 1 96 ? 2.937 -11.506 -2.582 1.00 97.38 96 ASN A C 1
ATOM 766 O O . ASN A 1 96 ? 2.342 -10.560 -3.104 1.00 97.38 96 ASN A O 1
ATOM 770 N N . SER A 1 97 ? 2.495 -12.761 -2.668 1.00 97.50 97 SER A N 1
ATOM 771 C CA . SER A 1 97 ? 1.356 -13.146 -3.510 1.00 97.50 97 SER A CA 1
ATOM 772 C C . SER A 1 97 ? 0.073 -12.369 -3.206 1.00 97.50 97 SER A C 1
ATOM 774 O O . SER A 1 97 ? -0.676 -12.050 -4.124 1.00 97.50 97 SER A O 1
ATOM 776 N N . LYS A 1 98 ? -0.184 -12.014 -1.941 1.00 98.00 98 LYS A N 1
ATOM 777 C CA . LYS A 1 98 ? -1.380 -11.253 -1.557 1.00 98.00 98 LYS A CA 1
ATOM 778 C C . LYS A 1 98 ? -1.315 -9.803 -2.040 1.00 98.00 98 LYS A C 1
ATOM 780 O O . LYS A 1 98 ? -2.318 -9.292 -2.528 1.00 98.00 98 LYS A O 1
ATOM 785 N N . ILE A 1 99 ? -0.154 -9.153 -1.925 1.00 98.62 99 ILE A N 1
ATOM 786 C CA . ILE A 1 99 ? 0.055 -7.796 -2.457 1.00 98.62 99 ILE A CA 1
ATOM 787 C C . ILE A 1 99 ? -0.182 -7.793 -3.963 1.00 98.62 99 ILE A C 1
ATOM 789 O O . ILE A 1 99 ? -0.868 -6.908 -4.463 1.00 98.62 99 ILE A O 1
ATOM 793 N N . GLU A 1 100 ? 0.354 -8.789 -4.666 1.00 98.38 100 GLU A N 1
ATOM 794 C CA . GLU A 1 100 ? 0.219 -8.896 -6.117 1.00 98.38 100 GLU A CA 1
ATOM 795 C C . GLU A 1 100 ? -1.235 -9.076 -6.554 1.00 98.38 100 GLU A C 1
ATOM 797 O O . GLU A 1 100 ? -1.687 -8.340 -7.421 1.00 98.38 100 GLU A O 1
ATOM 802 N N . VAL A 1 101 ? -1.992 -9.965 -5.904 1.00 98.31 101 VAL A N 1
ATOM 803 C CA . VAL A 1 101 ? -3.422 -10.162 -6.206 1.00 98.31 101 VAL A CA 1
ATOM 804 C C . VAL A 1 101 ? -4.216 -8.867 -6.022 1.00 98.31 101 VAL A C 1
ATOM 806 O O . VAL A 1 101 ? -4.957 -8.461 -6.914 1.00 98.31 101 VAL A O 1
ATOM 809 N N . VAL A 1 102 ? -4.040 -8.178 -4.890 1.00 98.62 102 VAL A N 1
ATOM 810 C CA . VAL A 1 102 ? -4.767 -6.925 -4.621 1.00 98.62 102 VAL A CA 1
ATOM 811 C C . VAL A 1 102 ? -4.337 -5.813 -5.582 1.00 98.62 102 VAL A C 1
ATOM 813 O O . VAL A 1 102 ? -5.166 -5.007 -6.002 1.00 98.62 102 VAL A O 1
ATOM 816 N N . LEU A 1 103 ? -3.055 -5.760 -5.949 1.00 98.75 103 LEU A N 1
ATOM 817 C CA . LEU A 1 103 ? -2.540 -4.802 -6.923 1.00 98.75 103 LEU A CA 1
ATOM 818 C C . LEU A 1 103 ? -3.113 -5.046 -8.327 1.00 98.75 103 LEU A C 1
ATOM 820 O O . LEU A 1 103 ? -3.514 -4.090 -8.992 1.00 98.75 103 LEU A O 1
ATOM 824 N N . ASP A 1 104 ? -3.198 -6.304 -8.756 1.00 98.50 104 ASP A N 1
ATOM 825 C CA . ASP A 1 104 ? -3.792 -6.678 -10.040 1.00 98.50 104 ASP A CA 1
ATOM 826 C C . ASP A 1 104 ? -5.285 -6.303 -10.078 1.00 98.50 104 ASP A C 1
ATOM 828 O O . ASP A 1 104 ? -5.753 -5.704 -11.048 1.00 98.50 104 ASP A O 1
ATOM 832 N N . GLU A 1 105 ? -6.030 -6.558 -8.996 1.00 98.38 105 GLU A N 1
ATOM 833 C CA . GLU A 1 105 ? -7.427 -6.119 -8.860 1.00 98.38 105 GLU A CA 1
ATOM 834 C C . GLU A 1 105 ? -7.565 -4.588 -8.882 1.00 98.38 105 GLU A C 1
ATOM 836 O O . GLU A 1 105 ? -8.478 -4.050 -9.520 1.00 98.38 105 GLU A O 1
ATOM 841 N N . ALA A 1 106 ? -6.650 -3.871 -8.222 1.00 98.62 106 ALA A N 1
ATOM 842 C CA . ALA A 1 106 ? -6.621 -2.413 -8.223 1.00 98.62 106 ALA A CA 1
ATOM 843 C C . ALA A 1 106 ? -6.430 -1.853 -9.638 1.00 98.62 106 ALA A C 1
ATOM 845 O O . ALA A 1 106 ? -7.168 -0.958 -10.049 1.00 98.62 106 ALA A O 1
ATOM 846 N N . LEU A 1 107 ? -5.481 -2.400 -10.403 1.00 98.62 107 LEU A N 1
ATOM 847 C CA . LEU A 1 107 ? -5.212 -1.993 -11.786 1.00 98.62 107 LEU A CA 1
ATOM 848 C C . LEU A 1 107 ? -6.322 -2.408 -12.753 1.00 98.62 107 LEU A C 1
ATOM 850 O O . LEU A 1 107 ? -6.560 -1.706 -13.734 1.00 98.62 107 LEU A O 1
ATOM 854 N N . LEU A 1 108 ? -7.019 -3.512 -12.482 1.00 98.31 108 LEU A N 1
ATOM 855 C CA . LEU A 1 108 ? -8.184 -3.917 -13.265 1.00 98.31 108 LEU A CA 1
ATOM 856 C C . LEU A 1 108 ? -9.334 -2.911 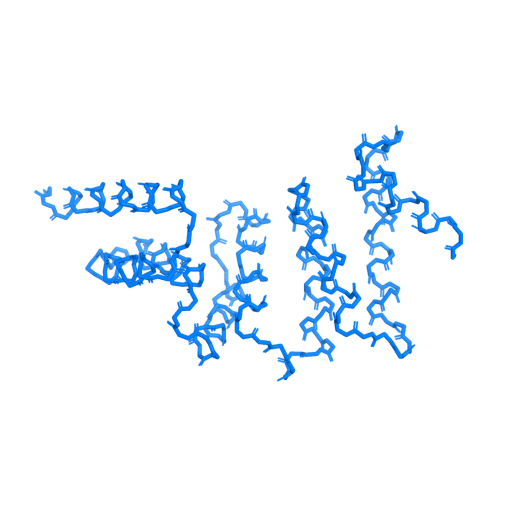-13.115 1.00 98.31 108 LEU A C 1
ATOM 858 O O . LEU A 1 108 ? -9.962 -2.546 -14.108 1.00 98.31 108 LEU A O 1
ATOM 862 N N . LYS A 1 109 ? -9.606 -2.456 -11.885 1.00 98.00 109 LYS A N 1
ATOM 863 C CA . LYS A 1 109 ? -10.695 -1.509 -11.586 1.00 98.00 109 LYS A CA 1
ATOM 864 C C . LYS A 1 109 ? -10.323 -0.051 -11.875 1.00 98.00 109 LYS A C 1
ATOM 866 O O . LYS A 1 109 ? -11.169 0.724 -12.311 1.00 98.00 109 LYS A O 1
ATOM 871 N N . SER A 1 110 ? -9.066 0.323 -11.655 1.00 98.12 110 SER A N 1
ATOM 872 C CA . SER A 1 110 ? 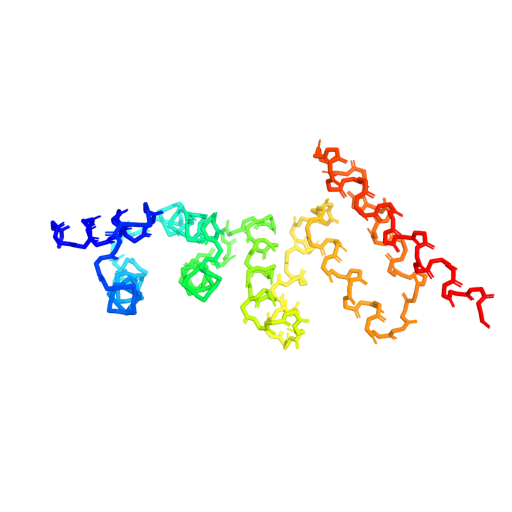-8.559 1.688 -11.816 1.00 98.12 110 SER A CA 1
ATOM 873 C C . SER A 1 110 ? -7.205 1.673 -12.543 1.00 98.12 110 SER A C 1
ATOM 875 O O . SER A 1 110 ? -6.162 1.914 -11.930 1.00 98.12 110 SER A O 1
ATOM 877 N N . PRO A 1 111 ? -7.192 1.427 -13.868 1.00 98.19 111 PRO A N 1
ATOM 878 C CA . PRO A 1 111 ? -5.963 1.226 -14.651 1.00 98.19 111 PRO A CA 1
ATOM 879 C C . PRO A 1 111 ? -5.047 2.452 -14.728 1.00 98.19 111 PRO A C 1
ATOM 881 O O . PRO A 1 111 ? -3.885 2.337 -15.131 1.00 98.19 111 PRO A O 1
ATOM 884 N N . ASP A 1 112 ? -5.571 3.623 -14.379 1.00 97.94 112 ASP A N 1
ATOM 885 C CA . ASP A 1 112 ? -4.873 4.906 -14.388 1.00 97.94 112 ASP A CA 1
ATOM 886 C C . ASP A 1 112 ? -4.490 5.378 -12.974 1.00 97.94 112 ASP A C 1
ATOM 888 O O . ASP A 1 112 ? -3.952 6.470 -12.813 1.00 97.94 112 ASP A O 1
ATOM 892 N N . ASN A 1 113 ? -4.718 4.558 -11.937 1.00 98.44 113 ASN A N 1
ATOM 893 C CA . ASN A 1 113 ? -4.364 4.923 -10.568 1.00 98.44 113 ASN A CA 1
ATOM 894 C C . ASN A 1 113 ? -2.831 5.057 -10.416 1.00 98.44 113 ASN A C 1
ATOM 896 O O . ASN A 1 113 ? -2.107 4.067 -10.586 1.00 98.44 113 ASN A O 1
ATOM 900 N N . PRO A 1 114 ? -2.304 6.244 -10.060 1.00 97.94 114 PRO A N 1
ATOM 901 C CA . PRO A 1 114 ? -0.863 6.485 -10.052 1.00 97.94 114 PRO A CA 1
ATOM 902 C C . PRO A 1 114 ? -0.123 5.674 -8.979 1.00 97.94 114 PRO A C 1
ATOM 904 O O . PRO A 1 114 ? 1.008 5.243 -9.216 1.00 97.94 114 PRO A O 1
ATOM 907 N N . SER A 1 115 ? -0.749 5.403 -7.829 1.00 96.56 115 SER A N 1
ATOM 908 C CA . SER A 1 115 ? -0.157 4.583 -6.762 1.00 96.56 115 SER A CA 1
ATOM 909 C C . SER A 1 115 ? -0.008 3.125 -7.192 1.00 96.56 115 SER A C 1
ATOM 911 O O . SER A 1 115 ? 1.062 2.541 -7.014 1.00 96.56 115 SER A O 1
ATOM 913 N N . ALA A 1 116 ? -1.045 2.554 -7.814 1.00 98.62 116 ALA A N 1
ATOM 914 C CA . ALA A 1 116 ? -1.009 1.192 -8.339 1.00 98.62 116 ALA A CA 1
ATOM 915 C C . ALA A 1 116 ? 0.021 1.053 -9.471 1.00 98.62 116 ALA A C 1
ATOM 917 O O . ALA A 1 116 ? 0.849 0.146 -9.452 1.00 98.62 116 ALA A O 1
ATOM 918 N N . LEU A 1 117 ? 0.044 1.997 -10.417 1.00 98.81 117 LEU A N 1
ATOM 919 C CA . LEU A 1 117 ? 1.031 2.014 -11.502 1.00 98.81 117 LEU A CA 1
ATOM 920 C C . LEU A 1 117 ? 2.470 2.135 -10.980 1.00 98.81 117 LEU A C 1
ATOM 922 O O . LEU A 1 117 ? 3.374 1.475 -11.495 1.00 98.81 117 LEU A O 1
ATOM 926 N N . THR A 1 118 ? 2.690 2.950 -9.944 1.00 98.38 118 THR A N 1
ATOM 927 C CA . THR A 1 118 ? 4.008 3.096 -9.311 1.00 98.38 118 THR A CA 1
ATOM 928 C C . THR A 1 118 ? 4.451 1.795 -8.649 1.00 98.38 118 THR A C 1
ATOM 930 O O . THR A 1 118 ? 5.581 1.354 -8.873 1.00 98.38 118 THR A O 1
ATOM 933 N N . LEU A 1 119 ? 3.556 1.153 -7.890 1.00 98.50 119 LEU A N 1
ATOM 934 C CA . LEU A 1 119 ? 3.835 -0.117 -7.224 1.00 98.50 119 LEU A CA 1
ATOM 935 C C . LEU A 1 119 ? 4.071 -1.248 -8.238 1.00 98.50 119 LEU A C 1
ATOM 937 O O . LEU A 1 119 ? 5.041 -1.988 -8.101 1.00 98.50 119 LEU A O 1
ATOM 941 N N . GLN A 1 120 ? 3.286 -1.322 -9.315 1.00 98.75 120 GLN A N 1
ATOM 942 C CA . GLN A 1 120 ? 3.537 -2.278 -10.397 1.00 98.75 120 GLN A CA 1
ATOM 943 C C . GLN A 1 120 ? 4.900 -2.040 -11.044 1.00 98.75 120 GLN A C 1
ATOM 945 O O . GLN A 1 120 ? 5.642 -2.987 -11.274 1.00 98.75 120 GLN A O 1
ATOM 950 N N . GLY A 1 121 ? 5.276 -0.785 -11.300 1.00 98.50 121 GLY A N 1
ATOM 951 C CA . GLY A 1 121 ? 6.591 -0.489 -11.862 1.00 98.50 121 GLY A CA 1
ATOM 952 C C . GLY A 1 121 ? 7.748 -0.930 -10.955 1.00 98.50 121 GLY A C 1
ATOM 953 O O . GLY A 1 121 ? 8.770 -1.371 -11.479 1.00 98.50 121 GLY A O 1
ATOM 954 N N . LEU A 1 122 ? 7.580 -0.887 -9.623 1.00 98.25 122 LEU A N 1
ATOM 955 C CA . LEU A 1 122 ? 8.549 -1.448 -8.668 1.00 98.25 122 LEU A CA 1
ATOM 956 C C . LEU A 1 122 ? 8.652 -2.975 -8.792 1.00 98.25 122 LEU A C 1
ATOM 958 O O . LEU A 1 122 ? 9.765 -3.487 -8.884 1.00 98.25 122 LEU A O 1
ATOM 962 N N . LYS A 1 123 ? 7.522 -3.688 -8.879 1.00 98.12 123 LYS A N 1
ATOM 963 C CA . LYS A 1 123 ? 7.502 -5.143 -9.126 1.00 98.12 123 LYS A CA 1
ATOM 964 C C . LYS A 1 123 ? 8.224 -5.500 -10.429 1.00 98.12 123 LYS A C 1
ATOM 966 O O . LYS A 1 123 ? 9.056 -6.401 -10.471 1.00 98.12 123 LYS A O 1
ATOM 971 N N . GLU A 1 124 ? 7.948 -4.763 -11.501 1.00 98.19 124 GLU A N 1
ATOM 972 C CA . GLU A 1 124 ? 8.619 -4.971 -12.788 1.00 98.19 124 GLU A CA 1
ATOM 973 C C . GLU A 1 124 ? 10.120 -4.672 -12.718 1.00 98.19 124 GLU A C 1
ATOM 975 O O . GLU A 1 124 ? 10.918 -5.355 -13.360 1.00 98.19 124 GLU A O 1
ATOM 980 N N . LEU A 1 125 ? 10.524 -3.704 -11.893 1.00 97.12 125 LEU A N 1
ATOM 981 C CA . LEU A 1 125 ? 11.931 -3.379 -11.699 1.00 97.12 125 LEU A CA 1
ATOM 982 C C . LEU A 1 125 ? 12.674 -4.515 -10.986 1.00 97.12 125 LEU A C 1
ATOM 984 O O . LEU A 1 125 ? 13.774 -4.869 -11.412 1.00 97.12 125 LEU A O 1
ATOM 988 N N . GLU A 1 126 ? 12.071 -5.122 -9.957 1.00 95.56 126 GLU A N 1
ATOM 989 C CA . GLU A 1 126 ? 12.613 -6.316 -9.284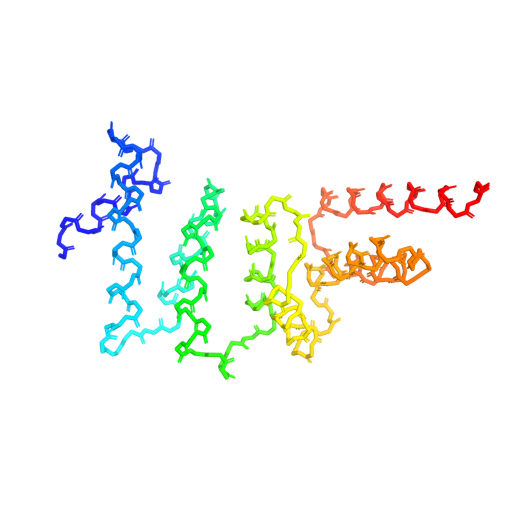 1.00 95.56 126 GLU A CA 1
ATOM 990 C C . GLU A 1 126 ? 12.786 -7.488 -10.261 1.00 95.56 126 GLU A C 1
ATOM 992 O O . GLU A 1 126 ? 13.800 -8.189 -10.232 1.00 95.56 126 GLU A O 1
ATOM 997 N N . ASN A 1 127 ? 11.855 -7.625 -11.209 1.00 96.06 127 ASN A N 1
ATOM 998 C CA . ASN A 1 127 ? 11.911 -8.609 -12.291 1.00 96.06 127 ASN A CA 1
ATOM 999 C C . ASN A 1 127 ? 12.846 -8.216 -13.450 1.00 96.06 127 ASN A C 1
ATOM 1001 O O . ASN A 1 127 ? 12.920 -8.933 -14.447 1.00 96.06 127 ASN A O 1
ATOM 1005 N N . LYS A 1 128 ? 13.585 -7.104 -13.330 1.00 95.75 128 LYS A N 1
ATOM 1006 C CA . LYS A 1 128 ? 14.496 -6.550 -14.351 1.00 95.75 128 LYS A CA 1
ATOM 1007 C C . LYS A 1 128 ? 13.803 -6.133 -15.657 1.00 95.75 128 LYS A C 1
ATOM 1009 O O . LYS A 1 128 ? 14.471 -5.909 -16.668 1.00 95.75 128 LYS A O 1
ATOM 1014 N N . ASN A 1 129 ? 12.488 -5.933 -15.634 1.00 97.38 129 ASN A N 1
ATOM 1015 C CA . ASN A 1 129 ? 11.687 -5.464 -16.765 1.00 97.38 129 ASN A CA 1
ATOM 1016 C C . ASN A 1 129 ? 11.742 -3.931 -16.881 1.00 97.38 129 ASN A C 1
ATOM 1018 O O . ASN A 1 129 ? 10.725 -3.239 -16.825 1.00 97.38 129 ASN A O 1
ATOM 1022 N N . ILE A 1 130 ? 12.951 -3.393 -17.069 1.00 96.75 130 ILE A N 1
ATOM 1023 C CA . ILE A 1 130 ? 13.246 -1.950 -17.021 1.00 96.75 1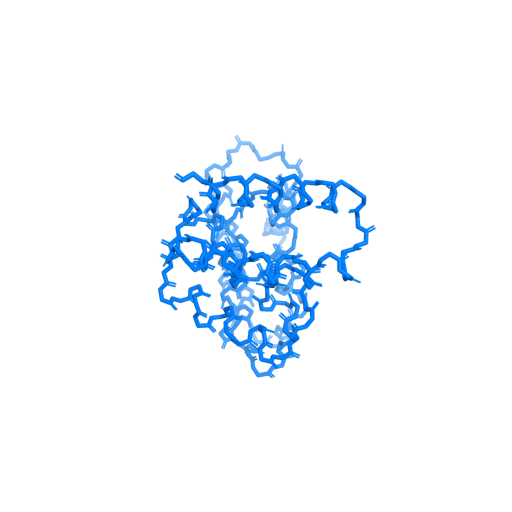30 ILE A CA 1
ATOM 1024 C C . ILE A 1 130 ? 12.349 -1.124 -17.961 1.00 96.75 130 ILE A C 1
ATOM 1026 O O . ILE A 1 130 ? 11.848 -0.065 -17.578 1.00 96.75 130 ILE A O 1
ATOM 1030 N N . ASP A 1 131 ? 12.111 -1.606 -19.183 1.00 97.19 131 ASP A N 1
ATOM 1031 C CA . ASP A 1 131 ? 11.274 -0.896 -20.157 1.00 97.19 131 ASP A CA 1
ATOM 1032 C C . ASP A 1 131 ? 9.818 -0.784 -19.707 1.00 97.19 131 ASP A C 1
ATOM 1034 O O . ASP A 1 131 ? 9.183 0.263 -19.881 1.00 97.19 131 ASP A O 1
ATOM 1038 N N . LEU A 1 132 ? 9.294 -1.840 -19.082 1.00 98.06 132 LEU A N 1
ATOM 1039 C CA . LEU A 1 132 ? 7.941 -1.834 -18.552 1.00 98.06 132 LEU A CA 1
ATOM 1040 C C . LEU A 1 132 ? 7.843 -0.943 -17.310 1.00 98.06 132 LEU A C 1
ATOM 1042 O O . LEU A 1 132 ? 6.898 -0.160 -17.219 1.00 98.06 132 LEU A O 1
ATOM 1046 N N . THR A 1 133 ? 8.840 -0.968 -16.420 1.00 98.62 133 THR A N 1
ATOM 1047 C CA . THR A 1 133 ? 8.940 -0.034 -15.287 1.00 98.62 133 THR A CA 1
ATOM 1048 C C . THR A 1 133 ? 8.850 1.419 -15.751 1.00 98.62 133 THR A C 1
ATOM 1050 O O . THR A 1 133 ? 7.996 2.167 -15.276 1.00 98.62 133 THR A O 1
ATOM 1053 N N . ILE A 1 134 ? 9.679 1.822 -16.724 1.00 98.38 134 ILE A N 1
ATOM 1054 C CA . ILE A 1 134 ? 9.682 3.197 -17.248 1.00 98.38 134 ILE A CA 1
ATOM 1055 C C . ILE A 1 134 ? 8.320 3.543 -17.856 1.00 98.38 134 ILE A C 1
ATOM 1057 O O . ILE A 1 134 ? 7.804 4.635 -17.610 1.00 98.38 134 ILE A O 1
ATOM 1061 N N . LYS A 1 135 ? 7.716 2.630 -18.627 1.00 98.56 135 LYS A N 1
ATOM 1062 C CA . LYS A 1 135 ? 6.391 2.835 -19.228 1.00 98.56 135 LYS A CA 1
ATOM 1063 C C . LYS A 1 135 ? 5.310 3.056 -18.165 1.00 98.56 135 LYS A C 1
ATOM 1065 O O . LYS A 1 135 ? 4.516 3.986 -18.301 1.00 98.56 135 LYS A O 1
ATOM 1070 N N . LEU A 1 136 ? 5.285 2.234 -17.117 1.00 98.81 136 LEU A N 1
ATOM 1071 C CA . LEU A 1 136 ? 4.306 2.320 -16.030 1.00 98.81 136 LEU A CA 1
ATOM 1072 C C . LEU A 1 136 ? 4.459 3.613 -15.226 1.00 98.81 136 LEU A C 1
ATOM 1074 O O . LEU A 1 136 ? 3.480 4.328 -15.026 1.00 98.81 136 LEU A O 1
ATOM 1078 N N . TRP A 1 137 ? 5.681 3.965 -14.830 1.00 98.75 137 TRP A N 1
ATOM 1079 C CA . TRP A 1 137 ? 5.940 5.200 -14.087 1.00 98.75 137 TRP A CA 1
ATOM 1080 C C . TRP A 1 137 ? 5.686 6.453 -14.925 1.00 98.75 137 TRP A C 1
ATOM 1082 O O . TRP A 1 137 ? 5.131 7.428 -14.425 1.00 98.75 137 TRP A O 1
ATOM 1092 N N . THR A 1 138 ? 5.999 6.418 -16.223 1.00 98.44 138 THR A N 1
ATOM 1093 C CA . THR A 1 138 ? 5.643 7.510 -17.144 1.00 98.44 138 THR A CA 1
ATOM 1094 C C . THR A 1 138 ? 4.128 7.662 -17.257 1.00 98.44 138 THR A C 1
ATOM 1096 O O . THR A 1 138 ? 3.630 8.783 -17.291 1.00 98.44 138 THR A O 1
ATOM 1099 N N . LYS A 1 139 ? 3.377 6.553 -17.273 1.00 98.56 139 LYS A N 1
ATOM 1100 C CA . LYS A 1 139 ? 1.912 6.598 -17.238 1.00 98.56 139 LYS A CA 1
ATOM 1101 C C . LYS A 1 139 ? 1.408 7.209 -15.926 1.00 98.56 139 LYS A C 1
ATOM 1103 O O . LYS A 1 139 ? 0.544 8.077 -15.976 1.00 98.56 139 LYS A O 1
ATOM 1108 N N . ALA A 1 140 ? 1.967 6.804 -14.783 1.00 98.50 140 ALA A N 1
ATOM 1109 C CA . ALA A 1 140 ? 1.585 7.322 -13.467 1.00 98.50 140 ALA A CA 1
ATOM 1110 C C . ALA A 1 140 ? 1.776 8.845 -13.348 1.00 98.50 140 ALA A C 1
ATOM 1112 O O . ALA A 1 140 ? 0.926 9.518 -12.772 1.00 98.50 140 ALA A O 1
ATOM 1113 N N . LEU A 1 141 ? 2.833 9.407 -13.954 1.00 98.31 141 LEU A N 1
ATOM 1114 C CA . LEU A 1 141 ? 3.083 10.857 -13.969 1.00 98.31 141 LEU A CA 1
ATOM 1115 C C . LEU A 1 141 ? 1.928 11.685 -14.551 1.00 98.31 141 LEU A C 1
ATOM 1117 O O . LEU A 1 141 ? 1.794 12.847 -14.183 1.00 98.31 141 LEU A O 1
ATOM 1121 N N . ASN A 1 142 ? 1.101 11.114 -15.432 1.00 97.94 142 ASN A N 1
ATOM 1122 C CA . ASN A 1 142 ? -0.034 11.828 -16.025 1.00 97.94 142 ASN A CA 1
ATOM 1123 C C . ASN A 1 142 ? -1.209 12.015 -15.052 1.00 97.94 142 ASN A C 1
ATOM 1125 O O . ASN A 1 142 ? -2.107 12.800 -15.343 1.00 97.94 142 ASN A O 1
ATOM 1129 N N . PHE A 1 143 ? -1.215 11.287 -13.932 1.00 97.56 143 PHE A N 1
ATOM 1130 C CA . PHE A 1 143 ? -2.324 11.245 -12.974 1.00 97.56 143 PHE A CA 1
ATOM 1131 C C . PHE A 1 143 ? -1.912 11.654 -11.554 1.00 97.56 143 PHE A C 1
ATOM 1133 O O . PHE A 1 143 ? -2.747 11.680 -10.655 1.00 97.56 143 PHE A O 1
ATOM 1140 N N . LEU A 1 144 ? -0.631 11.957 -11.330 1.00 95.94 144 LEU A N 1
ATOM 1141 C CA . LEU A 1 144 ? -0.164 12.530 -10.071 1.00 95.94 144 LEU A CA 1
ATOM 1142 C C . LEU A 1 144 ? -0.512 14.019 -10.010 1.00 95.94 144 LEU A C 1
ATOM 1144 O O . LEU A 1 144 ? -0.293 14.755 -10.968 1.00 95.94 144 LEU A O 1
ATOM 1148 N N . GLU A 1 145 ? -0.992 14.465 -8.852 1.00 93.50 145 GLU A N 1
ATOM 1149 C CA . GLU A 1 145 ? -1.348 15.871 -8.611 1.00 93.50 145 GLU A CA 1
ATOM 1150 C C . GLU A 1 145 ? -0.315 16.596 -7.735 1.00 93.50 145 GLU A C 1
ATOM 1152 O O . GLU A 1 145 ? -0.198 17.819 -7.771 1.00 93.50 145 GLU A O 1
ATOM 1157 N N . ASN A 1 146 ? 0.457 15.850 -6.942 1.00 94.31 146 ASN A N 1
ATOM 1158 C CA . ASN A 1 146 ? 1.414 16.407 -5.998 1.00 94.31 146 ASN A CA 1
ATOM 1159 C C . ASN A 1 146 ? 2.786 16.646 -6.661 1.00 94.31 146 ASN A C 1
ATOM 1161 O O . ASN A 1 146 ? 3.428 15.710 -7.137 1.00 94.31 146 ASN A O 1
ATOM 1165 N N . GLU A 1 147 ? 3.271 17.894 -6.654 1.00 95.69 147 GLU A N 1
ATOM 1166 C CA . GLU A 1 147 ? 4.550 18.273 -7.284 1.00 95.69 147 GLU A CA 1
ATOM 1167 C C . GLU A 1 147 ? 5.766 17.524 -6.725 1.00 95.69 147 GLU A C 1
ATOM 1169 O O . GLU A 1 147 ? 6.711 17.229 -7.469 1.00 95.69 147 GLU A O 1
ATOM 1174 N N . ARG A 1 148 ? 5.753 17.200 -5.427 1.00 96.31 148 ARG A N 1
ATOM 1175 C CA . ARG A 1 148 ? 6.816 16.422 -4.791 1.00 96.31 148 ARG A CA 1
ATOM 1176 C C . ARG A 1 148 ? 6.827 15.002 -5.346 1.00 96.31 148 ARG A C 1
ATOM 1178 O O . ARG A 1 148 ? 7.876 14.570 -5.816 1.00 96.31 148 ARG A O 1
ATOM 1185 N N . ASP A 1 149 ? 5.682 14.324 -5.373 1.00 94.94 149 ASP A N 1
ATOM 1186 C CA . ASP A 1 149 ? 5.574 12.952 -5.889 1.00 94.94 149 ASP A CA 1
ATOM 1187 C C . ASP A 1 149 ? 5.952 12.883 -7.379 1.00 94.94 149 ASP A C 1
ATOM 1189 O O . ASP A 1 149 ? 6.687 11.991 -7.807 1.00 94.94 149 ASP A O 1
ATOM 1193 N N . ILE A 1 150 ? 5.522 13.876 -8.169 1.00 98.12 150 ILE A N 1
ATOM 1194 C CA . ILE A 1 150 ? 5.913 14.031 -9.579 1.00 98.12 150 ILE A CA 1
ATOM 1195 C C . ILE A 1 150 ? 7.437 14.136 -9.709 1.00 98.12 150 ILE A C 1
ATOM 1197 O O . ILE A 1 150 ? 8.041 13.492 -10.572 1.00 98.12 150 ILE A O 1
ATOM 1201 N N . SER A 1 151 ? 8.066 14.970 -8.881 1.00 98.00 151 SER A N 1
ATOM 1202 C CA . SER A 1 151 ? 9.511 15.202 -8.923 1.00 98.00 151 SER A CA 1
ATOM 1203 C C . SER A 1 151 ? 10.293 13.956 -8.508 1.00 98.00 151 SER A C 1
ATOM 1205 O O . SER A 1 151 ? 11.240 13.572 -9.197 1.00 98.00 151 SER A O 1
ATOM 1207 N N . GLU A 1 152 ? 9.870 13.286 -7.434 1.00 97.50 152 GLU A N 1
ATOM 1208 C CA . GLU A 1 152 ? 10.472 12.038 -6.957 1.00 97.50 152 GLU A CA 1
ATOM 1209 C C . GLU A 1 152 ? 10.374 10.933 -8.024 1.00 97.50 152 GLU A C 1
ATOM 1211 O O . GLU A 1 152 ? 11.383 10.306 -8.361 1.00 97.50 152 GLU A O 1
ATOM 1216 N N . LEU A 1 153 ? 9.204 10.747 -8.646 1.00 98.12 153 LEU A N 1
ATOM 1217 C CA . LEU A 1 153 ? 9.019 9.716 -9.670 1.00 98.12 153 LEU A CA 1
ATOM 1218 C C . LEU A 1 153 ? 9.827 10.001 -10.948 1.00 98.12 153 LEU A C 1
ATOM 1220 O O . LEU A 1 153 ? 10.386 9.076 -11.541 1.00 98.12 153 LEU A O 1
ATOM 1224 N N . LYS A 1 154 ? 9.978 11.272 -11.351 1.00 98.38 154 LYS A N 1
ATOM 1225 C CA . LYS A 1 154 ? 10.876 11.656 -12.458 1.00 98.38 154 LYS A CA 1
ATOM 1226 C C . LYS A 1 154 ? 12.330 11.274 -12.173 1.00 98.38 154 LYS A C 1
ATOM 1228 O O . LYS A 1 154 ? 12.994 10.725 -13.050 1.00 98.38 154 LYS A O 1
ATOM 1233 N N . VAL A 1 155 ? 12.822 11.517 -10.956 1.00 98.12 155 VAL A N 1
ATOM 1234 C CA . VAL A 1 155 ? 14.189 11.134 -10.555 1.00 98.12 155 VAL A CA 1
ATOM 1235 C C . VAL A 1 155 ? 14.379 9.615 -10.601 1.00 98.12 155 VAL A C 1
ATOM 1237 O O . VAL A 1 155 ? 15.417 9.141 -11.075 1.00 98.12 155 VAL A O 1
ATOM 1240 N N . LEU A 1 156 ? 13.379 8.843 -10.165 1.00 97.25 156 LEU A N 1
ATOM 1241 C CA . LEU A 1 156 ? 13.412 7.380 -10.246 1.00 97.25 156 LEU A CA 1
ATOM 1242 C C . LEU A 1 156 ? 13.462 6.891 -11.699 1.00 97.25 156 LEU A C 1
ATOM 1244 O O . LEU A 1 156 ? 14.299 6.050 -12.027 1.00 97.25 156 LEU A O 1
ATOM 1248 N N . ILE A 1 157 ? 12.639 7.460 -12.587 1.00 98.12 157 ILE A N 1
ATOM 1249 C CA . ILE A 1 157 ? 12.661 7.140 -14.023 1.00 98.12 157 ILE A CA 1
ATOM 1250 C C . ILE A 1 157 ? 14.047 7.411 -14.623 1.00 98.12 157 ILE A C 1
ATOM 1252 O O . ILE A 1 157 ? 14.588 6.555 -15.323 1.00 98.12 157 ILE A O 1
ATOM 1256 N N . GLU A 1 158 ? 14.650 8.569 -14.344 1.00 97.75 158 GLU A N 1
ATOM 1257 C CA . GLU A 1 158 ? 15.982 8.903 -14.866 1.00 97.75 158 GLU A CA 1
ATOM 1258 C C . GLU A 1 158 ? 17.082 7.999 -14.296 1.00 97.75 158 GLU A C 1
ATOM 1260 O O . GLU A 1 158 ? 18.008 7.614 -15.013 1.00 97.75 158 GLU A O 1
ATOM 1265 N N . THR A 1 159 ? 16.968 7.599 -13.029 1.00 96.69 159 THR A N 1
ATOM 1266 C CA . THR A 1 159 ? 17.872 6.617 -12.413 1.00 96.69 159 THR A CA 1
ATOM 1267 C C . THR A 1 159 ? 17.792 5.271 -13.131 1.00 96.69 159 THR A C 1
ATOM 1269 O O . THR A 1 159 ? 18.815 4.720 -13.535 1.00 96.69 159 THR A O 1
ATOM 1272 N N . VAL A 1 160 ? 16.580 4.767 -13.365 1.00 95.75 160 VAL A N 1
ATOM 1273 C CA . VAL A 1 160 ? 16.359 3.479 -14.036 1.00 95.75 160 VAL A CA 1
ATOM 1274 C C . VAL A 1 160 ? 16.787 3.517 -15.510 1.00 95.75 160 VAL A C 1
ATOM 1276 O O . VAL A 1 160 ? 17.390 2.563 -15.998 1.00 95.75 160 VAL A O 1
ATOM 1279 N N . LYS A 1 161 ? 16.586 4.637 -16.218 1.00 95.31 161 LYS A N 1
ATOM 1280 C CA . LYS A 1 161 ? 17.108 4.822 -17.586 1.00 95.31 161 LYS A CA 1
ATOM 1281 C C . LYS A 1 161 ? 18.631 4.720 -17.654 1.00 95.31 161 LYS A C 1
ATOM 1283 O O . LYS A 1 161 ? 19.154 4.156 -18.609 1.00 95.31 161 LYS A O 1
ATOM 1288 N N . LYS A 1 162 ? 19.349 5.254 -16.660 1.00 94.00 162 LYS A N 1
ATOM 1289 C CA . LYS A 1 162 ? 20.815 5.143 -16.603 1.00 94.00 162 LYS A CA 1
ATOM 1290 C C . LYS A 1 162 ? 21.265 3.697 -16.414 1.00 94.00 162 LYS A C 1
ATOM 1292 O O . LYS A 1 162 ? 22.211 3.299 -17.081 1.00 94.00 162 LYS A O 1
ATOM 1297 N N . LEU A 1 163 ? 20.561 2.918 -15.585 1.00 89.56 163 LEU A N 1
ATOM 1298 C CA . LEU A 1 163 ? 20.835 1.486 -15.400 1.00 89.56 163 LEU A CA 1
ATOM 1299 C C . LEU A 1 163 ? 20.675 0.685 -16.698 1.00 89.56 163 LEU A C 1
ATOM 1301 O O . LEU A 1 163 ? 21.438 -0.241 -16.929 1.00 89.56 163 LEU A O 1
ATOM 1305 N N . LYS A 1 164 ? 19.719 1.050 -17.564 1.00 84.38 164 LYS A N 1
ATOM 1306 C CA . LYS A 1 164 ? 19.532 0.403 -18.876 1.00 84.38 164 LYS A CA 1
ATOM 1307 C C . LYS A 1 164 ? 20.734 0.579 -19.817 1.00 84.38 164 LYS A C 1
ATOM 1309 O O . LYS A 1 164 ? 20.955 -0.258 -20.684 1.00 84.38 164 LYS A O 1
ATOM 1314 N N . ASN A 1 165 ? 21.450 1.697 -19.692 1.00 75.88 165 ASN A N 1
ATOM 1315 C CA . ASN A 1 165 ? 22.526 2.097 -20.603 1.00 75.88 165 ASN A CA 1
ATOM 1316 C C . ASN A 1 165 ? 23.929 1.699 -20.101 1.00 75.88 165 ASN A C 1
ATOM 1318 O O . ASN A 1 165 ? 24.920 2.147 -20.681 1.00 75.88 165 ASN A O 1
ATOM 1322 N N . GLN A 1 166 ? 24.007 0.927 -19.012 1.00 66.06 166 GLN A N 1
ATOM 1323 C CA . GLN A 1 166 ? 25.231 0.324 -18.474 1.00 66.06 166 GLN A CA 1
ATOM 1324 C C . GLN A 1 166 ? 25.335 -1.132 -18.920 1.00 66.06 166 GLN A C 1
ATOM 1326 O O . GLN A 1 166 ? 26.474 -1.552 -19.217 1.00 66.06 166 GLN A O 1
#

pLDDT: mean 96.14, std 5.2, range [61.16, 98.81]

Secondary structure (DSSP, 8-state):
-HHHHHHHHHHHTT--SSHHHHHHHHHHHHHHHHTSTT--HHHHHHHHHHHHHTT-HHHHHHHHHHHHHHHTTT--HHHHHHHHHHHHHHTTT---HHHHHHHHHHHHH-TT-HHHHHHHHHHHHHTT-HHHHHHHHHHHHTT---HHHHHHHHHHHHHHHHHHT-

Radius of gyration: 17.71 Å; chains: 1; bounding box: 50×31×48 Å